Protein AF-A0A8C0FBM0-F1 (afdb_monomer_lite)

Radius of gyration: 15.74 Å; chains: 1; bounding box: 38×33×46 Å

Organism: Bubo bubo (NCBI:txid30461)

Foldseek 3Di:
DPDDDDDQFDDQDLDPPGDDRPVSLVVSLVVVLVVLVVVVVVPQDLLNDAQEDADRSLVSSVVSCLPRSQVVVCVVVVHRQLQAAEEEEEECAEPRHHVVVSVVVQVVSVVRGVNVRGHYYYDYPDYSDDDVVLVVVQVDDDDRGYYYYYYD

pLDDT: mean 78.91, std 16.08, range [35.91, 95.25]

InterPro domains:
  IPR0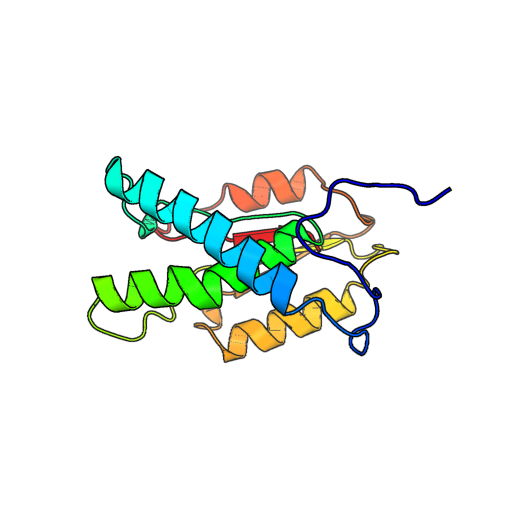03140 Phospholipase/carboxylesterase/thioesterase [PF02230] (1-68)
  IPR003140 Phospholipase/carboxylesterase/thioesterase [PF02230] (74-133)
  IPR029058 Alpha/Beta hydrolase fold [G3DSA:3.40.50.1820] (1-138)
  IPR029058 Alpha/Beta hydrolase fold [SSF53474] (3-133)
  IPR050565 Acyl-protein thioesterase 1-2/Carboxylesterase-like [PTHR10655] (1-133)

Secondary structure (DSSP, 8-state):
-------SS-B--SSTTS-B-HHHHHHHHHHHHHHHHHHHHTT--GGG----EETHHHHHHHHHIIIIIHHHHHHHHTS------EEEEEETT-SSS-HHHHHHHHHHHHHHS-GGGEEEEEETT--SS--HHHHHHTT-----S--EEEE-

Structure (mmCIF, N/CA/C/O backbone):
data_AF-A0A8C0FBM0-F1
#
_entry.id   AF-A0A8C0FBM0-F1
#
loop_
_atom_site.group_PDB
_atom_site.id
_atom_site.type_symbol
_atom_site.label_atom_id
_atom_site.label_alt_id
_atom_site.label_comp_id
_atom_site.label_asym_id
_atom_site.label_entity_id
_atom_site.label_seq_id
_atom_site.pdbx_PDB_ins_code
_atom_site.Cartn_x
_atom_site.Cartn_y
_atom_site.Cartn_z
_atom_site.occupancy
_atom_site.B_iso_or_equiv
_atom_site.auth_seq_id
_atom_site.auth_comp_id
_atom_site.auth_asym_id
_atom_site.auth_atom_id
_atom_site.pdbx_PDB_model_num
ATOM 1 N N . MET A 1 1 ? -2.348 -17.814 -26.734 1.00 42.00 1 MET A N 1
ATOM 2 C CA . MET A 1 1 ? -3.018 -18.247 -25.488 1.00 42.00 1 MET A CA 1
ATOM 3 C C . MET A 1 1 ? -3.024 -17.065 -24.529 1.00 42.00 1 MET A C 1
ATOM 5 O O . MET A 1 1 ? -1.954 -16.523 -24.294 1.00 42.00 1 MET A O 1
ATOM 9 N N . LYS A 1 2 ? -4.189 -16.616 -24.036 1.00 46.81 2 LYS A N 1
ATOM 10 C CA . LYS A 1 2 ? -4.245 -15.643 -22.929 1.00 46.81 2 LYS A CA 1
ATOM 11 C C . LYS A 1 2 ? -3.796 -16.378 -21.667 1.00 46.81 2 LYS A C 1
ATOM 13 O O . LYS A 1 2 ? -4.468 -17.322 -21.261 1.00 46.81 2 LYS A O 1
ATOM 18 N N . MET A 1 3 ? -2.655 -16.002 -21.098 1.00 51.75 3 MET A N 1
ATOM 19 C CA . MET A 1 3 ? -2.273 -16.492 -19.775 1.00 51.75 3 MET A CA 1
ATOM 20 C C . MET A 1 3 ? -3.213 -15.846 -18.758 1.00 51.75 3 MET A C 1
ATOM 22 O O . MET A 1 3 ? -3.211 -14.630 -18.601 1.00 51.75 3 MET A O 1
ATOM 26 N N . VAL A 1 4 ? -4.067 -16.655 -18.130 1.00 67.06 4 VAL A N 1
ATOM 27 C CA . VAL A 1 4 ? -4.895 -16.226 -17.000 1.00 67.06 4 VAL A CA 1
ATOM 28 C C . VAL A 1 4 ? -4.027 -16.366 -15.758 1.00 67.06 4 VAL A C 1
ATOM 30 O O . VAL A 1 4 ? -3.674 -17.482 -15.382 1.00 67.06 4 VAL A O 1
ATOM 33 N N . MET A 1 5 ? -3.651 -15.242 -15.157 1.00 75.44 5 MET A N 1
ATOM 34 C CA . MET A 1 5 ? -2.929 -15.213 -13.887 1.00 75.44 5 MET A CA 1
ATOM 35 C C . MET A 1 5 ? -3.851 -14.662 -12.794 1.00 75.44 5 MET A C 1
ATOM 37 O O . MET A 1 5 ? -4.689 -13.809 -13.096 1.00 75.44 5 MET A O 1
ATOM 41 N N . PRO A 1 6 ? -3.735 -15.132 -11.539 1.00 85.38 6 PRO A N 1
ATOM 42 C CA . PRO A 1 6 ? -4.432 -14.515 -10.418 1.00 85.38 6 PRO A CA 1
ATOM 43 C C . PRO A 1 6 ? -4.053 -13.036 -10.316 1.00 85.38 6 PRO A C 1
ATOM 45 O O . PRO A 1 6 ? -2.872 -12.702 -10.271 1.00 85.38 6 PRO A O 1
ATOM 48 N N . SER A 1 7 ? -5.056 -12.165 -10.295 1.00 88.69 7 SER A N 1
ATOM 49 C CA . SER A 1 7 ? -4.887 -10.716 -10.217 1.00 88.69 7 SER A CA 1
ATOM 50 C C . SER A 1 7 ? -6.021 -10.122 -9.390 1.00 88.69 7 SER A C 1
ATOM 52 O O . SER A 1 7 ? -7.148 -10.621 -9.438 1.00 88.69 7 SER A O 1
ATOM 54 N N . TRP A 1 8 ? -5.734 -9.064 -8.635 1.00 87.88 8 TRP A N 1
ATOM 55 C CA . TRP A 1 8 ? -6.739 -8.343 -7.854 1.00 87.88 8 TRP A CA 1
ATOM 56 C C . TRP A 1 8 ? -7.634 -7.456 -8.728 1.00 87.88 8 TRP A C 1
ATOM 58 O O . TRP A 1 8 ? -8.827 -7.332 -8.460 1.00 87.88 8 TRP A O 1
ATOM 68 N N . PHE A 1 9 ? -7.054 -6.860 -9.768 1.00 88.44 9 PHE A N 1
ATOM 69 C CA . PHE A 1 9 ? -7.701 -6.012 -10.776 1.00 88.44 9 PHE A CA 1
ATOM 70 C C . PHE A 1 9 ? -6.910 -6.093 -12.092 1.00 88.44 9 PHE A C 1
ATOM 72 O O . PHE A 1 9 ? -5.820 -6.670 -12.110 1.00 88.44 9 PHE A O 1
ATOM 79 N N . ASP A 1 10 ? -7.439 -5.595 -13.208 1.00 86.25 10 ASP A N 1
ATOM 80 C CA . ASP A 1 10 ? -6.733 -5.709 -14.489 1.00 86.25 10 ASP A CA 1
ATOM 81 C C . ASP A 1 10 ? -5.516 -4.764 -14.559 1.00 86.25 10 ASP A C 1
ATOM 83 O O . ASP A 1 10 ? -5.586 -3.601 -14.155 1.00 86.25 10 ASP A O 1
ATOM 87 N N . LEU A 1 11 ? -4.382 -5.263 -15.062 1.00 80.25 11 LEU A N 1
ATOM 88 C CA . LEU A 1 11 ? -3.164 -4.467 -15.258 1.00 80.25 11 LEU A CA 1
ATOM 89 C C . LEU A 1 11 ? -3.070 -4.054 -16.722 1.00 80.25 11 LEU A C 1
ATOM 91 O O . LEU A 1 11 ? -2.765 -4.878 -17.583 1.00 80.25 11 LEU A O 1
ATOM 95 N N . MET A 1 12 ? -3.281 -2.768 -17.001 1.00 81.62 12 MET A N 1
ATOM 96 C CA . MET A 1 12 ? -3.209 -2.244 -18.372 1.00 81.62 12 MET A CA 1
ATOM 97 C C . MET A 1 12 ? -1.820 -1.681 -18.727 1.00 81.62 12 MET A C 1
ATOM 99 O O . MET A 1 12 ? -1.542 -1.420 -19.897 1.00 81.62 12 MET A O 1
ATOM 103 N N . GLY A 1 13 ? -0.923 -1.537 -17.745 1.00 79.44 13 GLY A N 1
ATOM 104 C CA . GLY A 1 13 ? 0.476 -1.147 -17.930 1.00 79.44 13 GLY A CA 1
ATOM 105 C C . GLY A 1 13 ? 1.229 -1.007 -16.602 1.00 79.44 13 GLY A C 1
ATOM 106 O O . GLY A 1 13 ? 0.636 -1.124 -15.535 1.00 79.44 13 GLY A O 1
ATOM 107 N N . LEU A 1 14 ? 2.545 -0.774 -16.677 1.00 74.69 14 LEU A N 1
ATOM 108 C CA . LEU A 1 14 ? 3.438 -0.574 -15.516 1.00 74.69 14 LEU A CA 1
ATOM 109 C C . LEU A 1 14 ? 4.062 0.834 -15.482 1.00 74.69 14 LEU A C 1
ATOM 111 O O . LEU A 1 14 ? 5.005 1.096 -14.738 1.00 74.69 14 LEU A O 1
ATOM 115 N N . THR A 1 15 ? 3.573 1.741 -16.327 1.00 76.25 15 THR A N 1
ATOM 116 C CA . THR 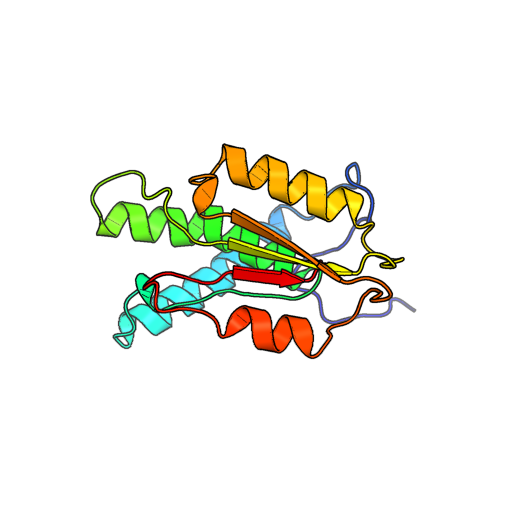A 1 15 ? 4.009 3.140 -16.359 1.00 76.25 15 THR A CA 1
ATOM 117 C C . THR A 1 15 ? 3.034 4.019 -15.577 1.00 76.25 15 THR A C 1
ATOM 119 O O . THR A 1 15 ? 1.848 3.708 -15.575 1.00 76.25 15 THR A O 1
ATOM 122 N N . PRO A 1 16 ? 3.470 5.152 -14.997 1.00 72.31 16 PRO A N 1
ATOM 123 C CA . PRO A 1 16 ? 2.588 6.052 -14.245 1.00 72.31 16 PRO A CA 1
ATOM 124 C C . PRO A 1 16 ? 1.421 6.614 -15.066 1.00 72.31 16 PRO A C 1
ATOM 126 O O . PRO A 1 16 ? 0.377 6.926 -14.511 1.00 72.31 16 PRO A O 1
ATOM 129 N N . ASP A 1 17 ? 1.602 6.727 -16.384 1.00 79.56 17 ASP A N 1
ATOM 130 C CA . ASP A 1 17 ? 0.584 7.222 -17.317 1.00 79.56 17 ASP A CA 1
ATOM 131 C C . ASP A 1 17 ? -0.259 6.092 -17.936 1.00 79.56 17 ASP A C 1
ATOM 133 O O . ASP A 1 17 ? -1.065 6.333 -18.838 1.00 79.56 17 ASP A O 1
ATOM 137 N N . ALA A 1 18 ? -0.044 4.839 -17.514 1.00 83.88 18 ALA A N 1
ATOM 138 C CA . ALA A 1 18 ? -0.862 3.733 -17.988 1.00 83.88 18 ALA A CA 1
ATOM 139 C C . ALA A 1 18 ? -2.298 3.890 -17.463 1.00 83.88 18 ALA A C 1
ATOM 141 O O . ALA A 1 18 ? -2.488 4.275 -16.309 1.00 83.88 18 ALA A O 1
ATOM 142 N N . PRO A 1 19 ? -3.319 3.560 -18.272 1.00 83.94 19 PRO A N 1
ATOM 143 C CA . PRO A 1 19 ? -4.678 3.450 -17.768 1.00 83.94 19 PRO A CA 1
ATOM 144 C C . PRO A 1 19 ? -4.751 2.462 -16.597 1.00 83.94 19 PRO A C 1
ATOM 146 O O . PRO A 1 19 ? -4.086 1.426 -16.606 1.00 83.94 19 PRO A O 1
ATOM 149 N N . GLU A 1 20 ? -5.583 2.762 -15.608 1.00 85.69 20 GLU A N 1
ATOM 150 C CA . GLU A 1 20 ? -5.850 1.863 -14.487 1.00 85.69 20 GLU A CA 1
ATOM 151 C C . GLU A 1 20 ? -7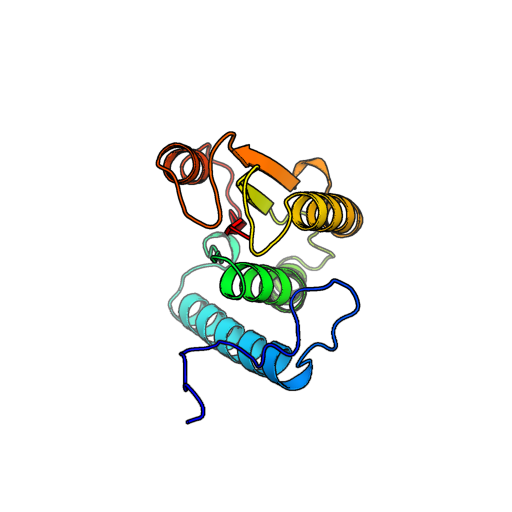.258 1.266 -14.603 1.00 85.69 20 GLU A C 1
ATOM 153 O O . GLU A 1 20 ? -8.198 1.927 -15.055 1.00 85.69 20 GLU A O 1
ATOM 158 N N . ASP A 1 21 ? -7.426 0.020 -14.152 1.00 89.81 21 ASP A N 1
ATOM 159 C CA . ASP A 1 21 ? -8.740 -0.610 -13.994 1.00 89.81 21 ASP A CA 1
ATOM 160 C C . ASP A 1 21 ? -9.466 -0.043 -12.766 1.00 89.81 21 ASP A C 1
ATOM 162 O O . ASP A 1 21 ? -9.586 -0.695 -11.729 1.00 89.81 21 ASP A O 1
ATOM 166 N N . GLU A 1 22 ? -9.944 1.198 -12.859 1.00 88.56 22 GLU A N 1
ATOM 167 C CA . GLU A 1 22 ? -10.597 1.886 -11.739 1.00 88.56 22 GLU A CA 1
ATOM 168 C C . GLU A 1 22 ? -11.778 1.075 -11.172 1.00 88.56 22 GLU A C 1
ATOM 170 O O . GLU A 1 22 ? -11.977 1.004 -9.954 1.00 88.56 22 GLU A O 1
ATOM 175 N N . ALA A 1 23 ? -12.559 0.432 -12.047 1.00 90.94 23 ALA A N 1
ATOM 176 C CA . ALA A 1 23 ? -13.692 -0.393 -11.645 1.00 90.94 23 ALA A CA 1
ATOM 177 C C . ALA A 1 23 ? -13.237 -1.652 -10.890 1.00 90.94 23 ALA A C 1
ATOM 179 O O . ALA A 1 23 ? -13.811 -1.982 -9.846 1.00 90.94 23 ALA A O 1
ATOM 180 N N . GLY A 1 24 ? -12.199 -2.334 -11.380 1.00 91.25 24 GLY A N 1
ATOM 181 C CA . GLY A 1 24 ? -11.597 -3.482 -10.709 1.00 91.25 24 GLY A CA 1
ATOM 182 C C . GLY A 1 24 ? -10.956 -3.119 -9.375 1.00 91.25 24 GLY A C 1
ATOM 183 O O . GLY A 1 24 ? -11.211 -3.806 -8.387 1.00 91.25 24 GLY A O 1
ATOM 184 N N . ILE A 1 25 ? -10.212 -2.010 -9.305 1.00 89.56 25 ILE A N 1
ATOM 185 C CA . ILE A 1 25 ? -9.587 -1.511 -8.071 1.00 89.56 25 ILE A CA 1
ATOM 186 C C . ILE A 1 25 ? -10.656 -1.234 -7.011 1.00 89.56 25 ILE A C 1
ATOM 188 O O . ILE A 1 25 ? -10.556 -1.741 -5.893 1.00 89.56 25 ILE A O 1
ATOM 192 N N . LYS A 1 26 ? -11.723 -0.499 -7.359 1.00 90.75 26 LYS A N 1
ATOM 193 C CA . LYS A 1 26 ? -12.836 -0.221 -6.433 1.00 90.75 26 LYS A CA 1
ATOM 194 C C . LYS A 1 26 ? -13.517 -1.499 -5.959 1.00 90.75 26 LYS A C 1
ATOM 196 O O . LYS A 1 26 ? -13.770 -1.658 -4.768 1.00 90.75 26 LYS A O 1
ATOM 201 N N . LYS A 1 27 ? -13.792 -2.430 -6.876 1.00 93.50 27 LYS A N 1
ATOM 202 C CA . LYS A 1 27 ? -14.412 -3.716 -6.537 1.00 93.50 27 LYS A CA 1
ATOM 203 C C . LYS A 1 27 ? -13.528 -4.534 -5.594 1.00 93.50 27 LYS A C 1
ATOM 205 O O . LYS A 1 27 ? -14.028 -5.096 -4.623 1.00 93.50 27 LYS A O 1
ATOM 210 N N . ALA A 1 28 ? -12.227 -4.596 -5.864 1.00 93.38 28 ALA A N 1
ATOM 211 C CA . ALA A 1 28 ? -11.271 -5.286 -5.011 1.00 93.38 28 ALA A CA 1
ATOM 212 C C . ALA A 1 28 ? -11.183 -4.625 -3.626 1.00 93.38 28 ALA A C 1
ATOM 214 O O . ALA A 1 28 ? -11.198 -5.328 -2.619 1.00 93.38 28 ALA A O 1
ATOM 215 N N . ALA A 1 29 ? -11.185 -3.293 -3.561 1.00 90.69 29 ALA A N 1
ATOM 216 C CA . ALA A 1 29 ? -11.155 -2.550 -2.306 1.00 90.69 29 ALA A CA 1
ATOM 217 C C . ALA A 1 29 ? -12.405 -2.796 -1.448 1.00 90.69 29 ALA A C 1
ATOM 219 O O . ALA A 1 29 ? -12.278 -3.045 -0.251 1.00 90.69 29 ALA A O 1
ATOM 220 N N . GLU A 1 30 ? -13.602 -2.815 -2.046 1.00 91.88 30 GLU A N 1
ATOM 221 C CA . GLU A 1 30 ? -14.838 -3.159 -1.324 1.00 91.88 30 GLU A CA 1
ATOM 222 C C . GLU A 1 30 ? -14.823 -4.609 -0.814 1.00 91.88 30 GLU A C 1
ATOM 224 O O . GLU A 1 30 ? -15.284 -4.873 0.296 1.00 91.88 30 GLU A O 1
ATOM 229 N N . ASN A 1 31 ? -14.225 -5.548 -1.559 1.00 93.56 31 ASN A N 1
ATOM 230 C CA . ASN A 1 31 ? -14.045 -6.917 -1.065 1.00 93.56 31 ASN A CA 1
ATOM 231 C C . ASN A 1 31 ? -13.136 -6.953 0.173 1.00 93.56 31 ASN A C 1
ATOM 233 O O . ASN A 1 31 ? -13.474 -7.606 1.158 1.00 93.56 31 ASN A O 1
ATOM 237 N N . ILE A 1 32 ? -12.003 -6.239 0.157 1.00 91.81 32 ILE A N 1
ATOM 238 C CA . ILE A 1 32 ? -11.105 -6.160 1.321 1.00 91.81 32 ILE A CA 1
ATOM 239 C C . ILE A 1 32 ? -11.799 -5.459 2.494 1.00 91.81 32 ILE A C 1
ATOM 241 O O . ILE A 1 32 ? -11.708 -5.923 3.629 1.00 91.81 32 ILE A O 1
ATOM 245 N N . LYS A 1 33 ? -12.557 -4.390 2.242 1.00 90.19 33 LYS A N 1
ATOM 246 C CA . LYS A 1 33 ? -13.358 -3.707 3.263 1.00 90.19 33 LYS A CA 1
ATOM 247 C C . LYS A 1 33 ? -14.380 -4.637 3.917 1.00 90.19 33 LYS A C 1
ATOM 249 O O . LYS A 1 33 ? -14.490 -4.628 5.139 1.00 90.19 33 LYS A O 1
ATOM 254 N N . ALA A 1 34 ? -15.068 -5.480 3.148 1.00 92.69 34 ALA A N 1
ATOM 255 C CA . ALA A 1 34 ? -15.993 -6.465 3.705 1.00 92.69 34 ALA A CA 1
ATOM 256 C C . ALA A 1 34 ? -15.286 -7.452 4.656 1.00 92.69 34 ALA A C 1
ATOM 258 O O . ALA A 1 34 ? -15.849 -7.818 5.689 1.00 92.69 34 ALA A O 1
ATOM 259 N N . ILE A 1 35 ? -14.039 -7.836 4.353 1.00 93.94 35 ILE A N 1
ATOM 260 C CA . ILE A 1 35 ? -13.208 -8.663 5.243 1.00 93.94 35 ILE A CA 1
ATOM 261 C C . ILE A 1 35 ? -12.866 -7.893 6.526 1.00 93.94 35 ILE A C 1
ATOM 263 O O . ILE A 1 35 ? -13.023 -8.428 7.618 1.00 93.94 35 ILE A O 1
ATOM 267 N N . ILE A 1 36 ? -12.464 -6.623 6.421 1.00 88.38 36 ILE A N 1
ATOM 268 C CA . ILE A 1 36 ? -12.182 -5.772 7.592 1.00 88.38 36 ILE A CA 1
ATOM 269 C C . ILE A 1 36 ? -13.418 -5.668 8.493 1.00 88.38 36 ILE A C 1
ATOM 271 O O . ILE A 1 36 ? -13.326 -5.872 9.701 1.00 88.38 36 ILE A O 1
ATOM 275 N N . GLU A 1 37 ? -14.587 -5.390 7.915 1.00 89.56 37 GLU A N 1
ATOM 276 C CA . GLU A 1 37 ? -15.847 -5.294 8.656 1.00 89.56 37 GLU A CA 1
ATOM 277 C C . GLU A 1 37 ? -16.243 -6.623 9.310 1.00 89.56 37 GLU A C 1
ATOM 279 O O . GLU A 1 37 ? -16.810 -6.626 10.404 1.00 89.56 37 GLU A O 1
ATOM 284 N N . HIS A 1 38 ? -15.951 -7.753 8.663 1.00 94.06 38 HIS A N 1
ATOM 285 C CA . HIS A 1 38 ? -16.147 -9.077 9.245 1.00 94.06 38 HIS A CA 1
ATOM 286 C C . HIS A 1 38 ? -15.269 -9.281 10.489 1.00 94.06 38 HIS A C 1
ATOM 288 O O . HIS A 1 38 ? -15.787 -9.646 11.544 1.00 94.06 38 HIS A O 1
ATOM 294 N N . GLU A 1 39 ? -13.974 -8.966 10.412 1.00 92.62 39 GLU A N 1
ATOM 295 C CA . GLU A 1 39 ? -13.066 -9.050 11.565 1.00 92.62 39 GLU A CA 1
ATOM 296 C C . GLU A 1 39 ? -13.493 -8.109 12.702 1.00 92.62 39 GLU A C 1
ATOM 298 O O . GLU A 1 39 ? -13.463 -8.484 13.878 1.00 92.62 39 GLU A O 1
ATOM 303 N N . MET A 1 40 ? -13.990 -6.916 12.360 1.00 89.50 40 MET A N 1
ATOM 304 C CA . MET A 1 40 ? -14.556 -5.976 13.332 1.00 89.50 40 MET A CA 1
ATOM 305 C C . MET A 1 40 ? -15.796 -6.529 14.034 1.00 89.50 40 MET A C 1
ATOM 307 O O . MET A 1 40 ? -15.910 -6.417 15.255 1.00 89.50 40 MET A O 1
ATOM 311 N N . LYS A 1 41 ? -16.711 -7.163 13.292 1.00 93.25 41 LYS A N 1
ATOM 312 C CA . LYS A 1 41 ? -17.895 -7.829 13.866 1.00 93.25 41 LYS A CA 1
ATOM 313 C C . LYS A 1 41 ? -17.514 -8.982 14.793 1.00 93.25 41 LYS A C 1
ATOM 315 O O . LYS A 1 41 ? -18.216 -9.220 15.771 1.00 93.25 41 LYS A O 1
ATOM 320 N N . ASN A 1 42 ? -16.382 -9.632 14.536 1.00 95.25 42 ASN A N 1
ATOM 321 C CA . ASN A 1 42 ? -15.820 -10.674 15.395 1.00 95.25 42 ASN A CA 1
ATOM 322 C C . ASN A 1 42 ? -15.008 -10.124 16.583 1.00 95.25 42 ASN A C 1
ATOM 324 O O . ASN A 1 42 ? -14.363 -10.887 17.300 1.00 95.25 42 ASN A O 1
ATOM 328 N N . GLY A 1 43 ? -15.059 -8.811 16.829 1.00 91.81 43 GLY A N 1
ATOM 329 C CA . GLY A 1 43 ? -14.492 -8.180 18.018 1.00 91.81 43 GLY A CA 1
ATOM 330 C C . GLY A 1 43 ? -13.048 -7.704 17.869 1.00 91.81 43 GLY A C 1
ATOM 331 O O . GLY A 1 43 ? -12.455 -7.284 18.864 1.00 91.81 43 GLY A O 1
ATOM 332 N N . ILE A 1 44 ? -12.469 -7.730 16.662 1.00 88.06 44 ILE A N 1
ATOM 333 C CA . ILE A 1 44 ? -11.146 -7.146 16.413 1.00 88.06 44 ILE A CA 1
ATOM 334 C C . ILE A 1 44 ? -11.318 -5.649 16.127 1.00 88.06 44 ILE A C 1
ATOM 336 O O . ILE A 1 44 ? -11.826 -5.278 15.071 1.00 88.06 44 ILE A O 1
ATOM 340 N N . PRO A 1 45 ? -10.897 -4.748 17.029 1.00 82.69 45 PRO A N 1
ATOM 341 C CA . PRO A 1 45 ? -11.060 -3.323 16.788 1.00 82.69 45 PRO A CA 1
ATOM 342 C C . PRO A 1 45 ? -10.206 -2.876 15.587 1.00 82.69 45 PRO A C 1
ATOM 344 O O . PRO A 1 45 ? -9.105 -3.398 15.383 1.00 82.69 45 PRO A O 1
ATOM 347 N N . PRO A 1 46 ? -10.656 -1.874 14.809 1.00 78.88 46 PRO A N 1
ATOM 348 C CA . PRO A 1 46 ? -10.002 -1.473 13.560 1.00 78.88 46 PRO A CA 1
ATOM 349 C C . PRO A 1 46 ? -8.554 -0.999 13.754 1.00 78.88 46 PRO A C 1
ATOM 351 O O . PRO A 1 46 ? -7.723 -1.177 12.873 1.00 78.88 46 PRO A O 1
ATOM 354 N N . ASN A 1 47 ? -8.208 -0.463 14.930 1.00 80.62 47 ASN A N 1
ATOM 355 C CA . ASN A 1 47 ? -6.837 -0.062 15.273 1.00 80.62 47 ASN A CA 1
ATOM 356 C C . ASN A 1 47 ? -5.862 -1.241 15.485 1.00 80.62 47 ASN A C 1
ATOM 358 O O . ASN A 1 47 ? -4.657 -1.018 15.609 1.00 80.62 47 ASN A O 1
ATOM 362 N N . ARG A 1 48 ? -6.364 -2.482 15.530 1.00 83.56 48 ARG A N 1
ATOM 363 C CA . ARG A 1 48 ? -5.571 -3.720 15.585 1.00 83.56 48 ARG A CA 1
ATOM 364 C C . ARG A 1 48 ? -5.532 -4.470 14.257 1.00 83.56 48 ARG A C 1
ATOM 366 O O . ARG A 1 48 ? -4.871 -5.503 14.180 1.00 83.56 48 ARG A O 1
ATOM 373 N N . ILE A 1 49 ? -6.211 -3.963 13.232 1.00 84.31 49 ILE A N 1
ATOM 374 C CA . ILE A 1 49 ? -6.185 -4.535 11.890 1.00 84.31 49 ILE A CA 1
ATOM 375 C C . ILE A 1 49 ? -5.056 -3.869 11.112 1.00 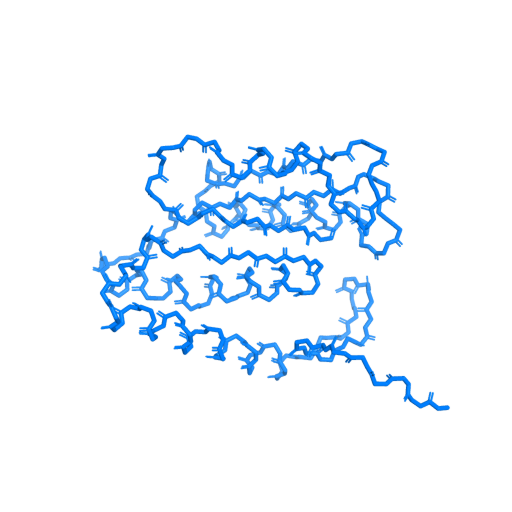84.31 49 ILE A C 1
ATOM 377 O O . ILE A 1 49 ? -4.921 -2.646 11.081 1.00 84.31 49 ILE A O 1
ATOM 381 N N . ILE A 1 50 ? -4.232 -4.702 10.491 1.00 84.38 50 ILE A N 1
ATOM 382 C CA . ILE A 1 50 ? -3.161 -4.282 9.601 1.00 84.38 50 ILE A CA 1
ATOM 383 C C . ILE A 1 50 ? -3.502 -4.807 8.211 1.00 84.38 50 ILE A C 1
ATOM 385 O O . ILE A 1 50 ? -3.769 -5.996 8.051 1.00 84.38 50 ILE A O 1
ATOM 389 N N . LEU A 1 51 ? -3.468 -3.930 7.213 1.00 85.31 51 LEU A N 1
ATOM 390 C CA . LEU A 1 51 ? -3.471 -4.326 5.810 1.00 85.31 51 LEU A CA 1
ATOM 391 C C . LEU A 1 51 ? -2.053 -4.171 5.263 1.00 85.31 51 LEU A C 1
ATOM 393 O O . LEU A 1 51 ? -1.344 -3.226 5.599 1.00 85.31 51 LEU A O 1
ATOM 397 N N . GLY A 1 52 ? -1.644 -5.084 4.398 1.00 87.62 52 GLY A N 1
ATOM 398 C CA . GLY A 1 52 ? -0.345 -5.041 3.745 1.00 87.62 52 GLY A CA 1
ATOM 399 C C . GLY A 1 52 ? -0.360 -5.914 2.505 1.00 87.62 52 GLY A C 1
ATOM 400 O O . GLY A 1 52 ? -1.209 -6.798 2.367 1.00 87.62 52 GLY A O 1
ATOM 401 N N . GLY A 1 53 ? 0.585 -5.673 1.605 1.00 85.94 53 GLY A N 1
ATOM 402 C CA . GLY A 1 53 ? 0.634 -6.395 0.346 1.00 85.94 53 GLY A CA 1
ATOM 403 C C . GLY A 1 53 ? 1.932 -6.190 -0.418 1.00 85.94 53 GLY A C 1
ATOM 404 O O . GLY A 1 53 ? 2.756 -5.344 -0.076 1.00 85.94 53 GLY A O 1
ATOM 405 N N . PHE A 1 54 ? 2.092 -7.007 -1.455 1.00 86.38 54 PHE A N 1
ATOM 406 C CA . PHE A 1 54 ? 3.238 -7.003 -2.355 1.00 86.38 54 PHE A CA 1
ATOM 407 C C . PHE A 1 54 ? 2.790 -6.661 -3.779 1.00 86.38 54 PHE A C 1
ATOM 409 O O . PHE A 1 54 ? 1.761 -7.172 -4.234 1.00 86.38 54 PHE A O 1
ATOM 416 N N . SER A 1 55 ? 3.565 -5.827 -4.469 1.00 86.19 55 SER A N 1
ATOM 417 C CA . SER A 1 55 ? 3.310 -5.278 -5.795 1.00 86.19 55 SER A CA 1
ATOM 418 C C . SER A 1 55 ? 1.866 -4.766 -5.904 1.00 86.19 55 SER A C 1
ATOM 420 O O . SER A 1 55 ? 1.407 -3.972 -5.083 1.00 86.19 55 SER A O 1
ATOM 422 N N . GLN A 1 56 ? 1.079 -5.307 -6.833 1.00 86.69 56 GLN A N 1
ATOM 423 C CA . GLN A 1 56 ? -0.340 -4.988 -6.995 1.00 86.69 56 GLN A CA 1
ATOM 424 C C . GLN A 1 56 ? -1.163 -5.105 -5.694 1.00 86.69 56 GLN A C 1
ATOM 426 O O . GLN A 1 56 ? -2.059 -4.297 -5.443 1.00 86.69 56 GLN A O 1
ATOM 431 N N . GLY A 1 57 ? -0.871 -6.093 -4.842 1.00 87.31 57 GLY A N 1
ATOM 432 C CA . GLY A 1 57 ? -1.541 -6.238 -3.548 1.00 87.31 57 GLY A CA 1
ATOM 433 C C . GLY A 1 57 ? -1.172 -5.124 -2.564 1.00 87.31 57 GLY A C 1
ATOM 434 O O . GLY A 1 57 ? -1.985 -4.758 -1.714 1.00 87.31 57 GLY A O 1
ATOM 435 N N . GLY A 1 58 ? 0.037 -4.572 -2.683 1.00 88.19 58 GLY A N 1
ATOM 436 C CA . GLY A 1 58 ? 0.495 -3.398 -1.943 1.00 88.19 58 GLY A CA 1
ATOM 437 C C . GLY A 1 58 ? -0.278 -2.150 -2.359 1.00 88.19 58 GLY A C 1
ATOM 438 O O . GLY A 1 58 ? -0.893 -1.502 -1.510 1.00 88.19 58 GLY A O 1
ATOM 439 N N . ALA A 1 59 ? -0.361 -1.893 -3.667 1.00 87.06 59 ALA A N 1
ATOM 440 C CA . ALA A 1 59 ? -1.182 -0.819 -4.226 1.00 87.06 59 ALA A CA 1
ATOM 441 C C . ALA A 1 59 ? -2.657 -0.921 -3.786 1.00 87.06 59 ALA A C 1
ATOM 443 O O . ALA A 1 59 ? -3.230 0.056 -3.296 1.00 87.06 59 ALA A O 1
ATOM 444 N N . LEU A 1 60 ? -3.260 -2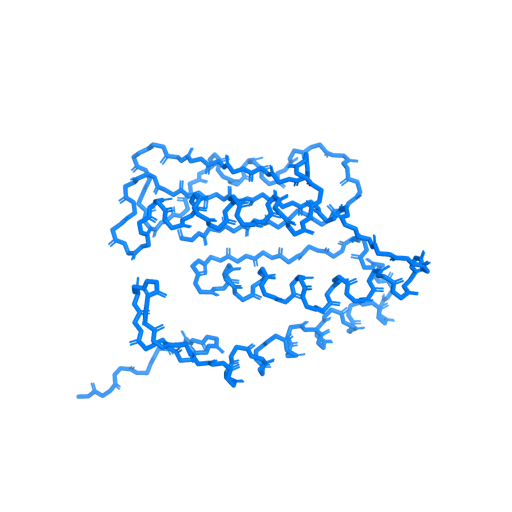.117 -3.860 1.00 89.81 60 LEU A N 1
ATOM 445 C CA . LEU A 1 60 ? -4.631 -2.342 -3.389 1.00 89.81 60 LEU A CA 1
ATOM 446 C C . LEU A 1 60 ? -4.783 -2.087 -1.886 1.00 89.81 60 LEU A C 1
ATOM 448 O O . LEU A 1 60 ? -5.771 -1.488 -1.452 1.00 89.81 60 LEU A O 1
ATOM 452 N N . SER A 1 61 ? -3.818 -2.545 -1.085 1.00 89.56 61 SER A N 1
ATOM 453 C CA . SER A 1 61 ? -3.825 -2.342 0.365 1.00 89.56 61 SER A CA 1
ATOM 454 C C . SER A 1 61 ? -3.797 -0.856 0.697 1.00 89.56 61 SER A C 1
ATOM 456 O O . SER A 1 61 ? -4.611 -0.404 1.499 1.00 89.56 61 SER A O 1
ATOM 458 N N . LEU A 1 62 ? -2.931 -0.086 0.031 1.00 87.19 62 LEU A N 1
ATOM 459 C CA . LEU A 1 62 ? -2.837 1.362 0.202 1.00 87.19 62 LEU A CA 1
ATOM 460 C C . LEU A 1 62 ? -4.134 2.070 -0.193 1.00 87.19 62 LEU A C 1
ATOM 462 O O . LEU A 1 62 ? -4.659 2.881 0.570 1.00 87.19 62 LEU A O 1
ATOM 466 N N . TYR A 1 63 ? -4.681 1.728 -1.361 1.00 88.31 63 TYR A N 1
ATOM 467 C CA . TYR A 1 63 ? -5.942 2.286 -1.838 1.00 88.31 63 TYR A CA 1
ATOM 468 C C . TYR A 1 63 ? -7.075 2.020 -0.841 1.00 88.31 63 TYR A C 1
ATOM 470 O O . TYR A 1 63 ? -7.798 2.938 -0.445 1.00 88.31 63 TYR A O 1
ATOM 478 N N . THR A 1 64 ? -7.194 0.778 -0.368 1.00 88.69 64 THR A N 1
ATOM 479 C CA . THR A 1 64 ? -8.218 0.378 0.606 1.00 88.69 64 THR A CA 1
ATOM 480 C C . THR A 1 64 ? -8.021 1.090 1.946 1.00 88.69 64 THR A C 1
ATOM 482 O O . THR A 1 64 ? -8.992 1.527 2.566 1.00 88.69 64 THR A O 1
ATOM 485 N N . ALA A 1 65 ? -6.774 1.274 2.386 1.00 85.06 65 ALA A N 1
ATOM 486 C CA . ALA A 1 65 ? -6.444 2.006 3.606 1.00 85.06 65 ALA A CA 1
ATOM 487 C C . ALA A 1 65 ? -7.000 3.428 3.598 1.00 85.06 65 ALA A C 1
ATOM 489 O O . ALA A 1 65 ? -7.680 3.857 4.529 1.00 85.06 65 ALA A O 1
ATOM 490 N N . LEU A 1 66 ? -6.690 4.150 2.522 1.00 82.69 66 LEU A N 1
ATOM 491 C CA . LEU A 1 66 ? -6.937 5.580 2.403 1.00 82.69 66 LEU A CA 1
ATOM 492 C C . LEU A 1 66 ? -8.401 5.889 2.090 1.00 82.69 66 LEU A C 1
ATOM 494 O O . LEU A 1 66 ? -8.881 6.967 2.429 1.00 82.69 66 LEU A O 1
ATOM 498 N N . THR A 1 67 ? -9.120 4.951 1.472 1.00 82.12 67 THR A N 1
ATOM 499 C CA . THR A 1 67 ? -10.536 5.125 1.112 1.00 82.12 67 THR A CA 1
ATOM 500 C C . THR A 1 67 ? -11.489 4.533 2.147 1.00 82.12 67 THR A C 1
ATOM 502 O O . THR A 1 67 ? -12.489 5.161 2.488 1.00 82.12 67 THR A O 1
ATOM 505 N N . SER A 1 68 ? -11.179 3.349 2.683 1.00 73.62 68 SER A N 1
ATOM 506 C CA . SER A 1 68 ? -12.091 2.576 3.534 1.00 73.62 68 SER A CA 1
ATOM 507 C C . SER A 1 68 ? -11.725 2.668 5.011 1.00 73.62 68 SER A C 1
ATOM 509 O O . SER A 1 68 ? -12.525 3.150 5.809 1.00 73.62 68 SER A O 1
ATOM 511 N N . LEU A 1 69 ? -10.504 2.275 5.395 1.00 67.31 69 LEU A N 1
ATOM 512 C CA . LEU A 1 69 ? -10.064 2.333 6.801 1.00 67.31 69 LEU A CA 1
ATOM 513 C C . LEU A 1 69 ? -10.032 3.763 7.328 1.00 67.31 69 LEU A C 1
ATOM 515 O O . LEU A 1 69 ? -10.457 4.007 8.453 1.00 67.31 69 LEU A O 1
ATOM 519 N N . PHE A 1 70 ? -9.589 4.710 6.504 1.00 68.88 70 PHE A N 1
ATOM 520 C CA . PHE A 1 70 ? -9.632 6.127 6.829 1.00 68.88 70 PHE A CA 1
ATOM 521 C C . PHE A 1 70 ? -11.062 6.579 7.144 1.00 68.88 70 PHE A C 1
ATOM 523 O O . PHE A 1 70 ? -11.290 7.259 8.136 1.00 68.88 70 PHE A O 1
ATOM 530 N N . SER A 1 71 ? -12.052 6.162 6.352 1.00 62.06 71 SER A N 1
ATOM 531 C CA . SER A 1 71 ? -13.464 6.475 6.606 1.00 62.06 71 SER A CA 1
ATOM 532 C C . SER A 1 71 ? -13.991 5.804 7.884 1.00 62.06 71 SER A C 1
ATOM 534 O O . SER A 1 71 ? -14.619 6.468 8.708 1.00 62.06 71 SER A O 1
ATOM 536 N N . LEU A 1 72 ? -13.669 4.526 8.107 1.00 58.12 72 LEU A N 1
ATOM 537 C CA . LEU A 1 72 ? -14.092 3.775 9.296 1.00 58.12 72 LEU A CA 1
ATOM 538 C C . LEU A 1 72 ? -13.491 4.342 10.592 1.00 58.12 72 LEU A C 1
ATOM 540 O O . LEU A 1 72 ? -14.194 4.501 11.588 1.00 58.12 72 LEU A O 1
ATOM 544 N N . LEU A 1 73 ? -12.201 4.688 10.581 1.00 59.00 73 LEU A N 1
ATOM 545 C CA . LEU A 1 73 ? -11.520 5.303 11.722 1.00 59.00 73 LEU A CA 1
ATOM 546 C C . LEU A 1 73 ? -12.022 6.724 11.987 1.00 59.00 73 LEU A C 1
ATOM 548 O O . LEU A 1 73 ? -12.117 7.122 13.145 1.00 59.00 73 LEU A O 1
ATOM 552 N N . GLN A 1 74 ? -12.367 7.480 10.942 1.00 61.78 74 GLN A N 1
ATOM 553 C CA . GLN A 1 74 ? -13.010 8.785 11.098 1.00 61.78 74 GLN A CA 1
ATOM 554 C C . GLN A 1 74 ? -14.386 8.673 11.754 1.00 61.78 74 GLN A C 1
ATOM 556 O O . GLN A 1 74 ? -14.679 9.423 12.684 1.00 61.78 74 GLN A O 1
ATOM 561 N N . ALA A 1 75 ? -15.207 7.721 11.301 1.00 59.22 75 ALA A N 1
ATOM 562 C CA . ALA A 1 75 ? -16.521 7.460 11.877 1.00 59.22 75 ALA A CA 1
ATOM 563 C C . ALA A 1 75 ? -16.425 7.005 13.344 1.00 59.22 75 ALA A C 1
ATOM 565 O O . ALA A 1 75 ? -17.239 7.414 14.165 1.00 59.22 75 ALA A O 1
ATOM 566 N N . ALA A 1 76 ? -15.409 6.208 13.690 1.00 59.06 76 ALA A N 1
ATOM 567 C CA . ALA A 1 76 ? -15.167 5.777 15.066 1.00 59.06 76 ALA A CA 1
ATOM 568 C C . ALA A 1 76 ? -1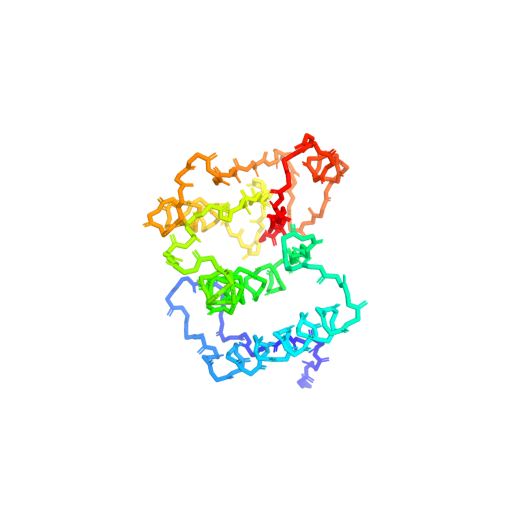4.664 6.911 15.984 1.00 59.06 76 ALA A C 1
ATOM 570 O O . ALA A 1 76 ? -14.991 6.916 17.169 1.00 59.06 76 ALA A O 1
ATOM 571 N N . ASN A 1 77 ? -13.888 7.868 15.455 1.00 57.72 77 ASN A N 1
ATOM 572 C CA . ASN A 1 77 ? -13.213 8.907 16.246 1.00 57.72 77 ASN A CA 1
ATOM 573 C C . ASN A 1 77 ? -13.816 10.323 16.117 1.00 57.72 77 ASN A C 1
ATOM 575 O O . ASN A 1 77 ? -13.224 11.266 16.638 1.00 57.72 77 ASN A O 1
ATOM 579 N N . ASN A 1 78 ? -14.968 10.505 15.455 1.00 55.56 78 ASN A N 1
ATOM 580 C CA . ASN A 1 78 ? -15.631 11.809 15.262 1.00 55.56 78 ASN A CA 1
ATOM 581 C C . ASN A 1 78 ? -14.705 12.924 14.714 1.00 55.56 78 ASN A C 1
ATOM 583 O O . ASN A 1 78 ? -14.788 14.081 15.129 1.00 55.56 78 ASN A O 1
ATOM 587 N N . GLY A 1 79 ? -13.809 12.600 13.778 1.00 55.16 79 GLY A N 1
ATOM 588 C CA . GLY A 1 79 ? -12.878 13.571 13.193 1.00 55.16 79 GLY A CA 1
ATOM 589 C C . GLY A 1 79 ? -11.940 12.951 12.162 1.00 55.16 79 GLY A C 1
ATOM 590 O O . GLY A 1 79 ? -11.870 11.732 12.055 1.00 55.16 79 GLY A O 1
ATOM 591 N N . VAL A 1 80 ? -11.210 13.782 11.406 1.00 55.69 80 VAL A N 1
ATOM 592 C CA . VAL A 1 80 ? -10.286 13.340 10.343 1.00 55.69 80 VAL A CA 1
ATOM 593 C C . VAL A 1 80 ? -9.052 12.651 10.946 1.00 55.69 80 VAL A C 1
ATOM 595 O O . VAL A 1 80 ? -8.088 13.319 11.314 1.00 55.69 80 VAL A O 1
ATOM 598 N N . ASN A 1 81 ? -9.055 11.318 11.053 1.00 63.41 81 ASN A N 1
ATOM 599 C CA . ASN A 1 81 ? -7.926 10.558 11.597 1.00 63.41 81 ASN A CA 1
ATOM 600 C C . ASN A 1 81 ? -6.807 10.382 10.554 1.00 63.41 81 ASN A C 1
ATOM 602 O O . ASN A 1 81 ? -6.777 9.390 9.829 1.00 63.41 81 ASN A O 1
ATOM 606 N N . LYS A 1 82 ? -5.875 11.344 10.501 1.00 68.94 82 LYS A N 1
ATOM 607 C CA . LYS A 1 82 ? -4.675 11.313 9.640 1.00 68.94 82 LYS A CA 1
ATOM 608 C C . LYS A 1 82 ? -3.520 10.463 10.171 1.00 68.94 82 LYS A C 1
ATOM 610 O O . LYS A 1 82 ? -2.487 10.388 9.508 1.00 68.94 82 LYS A O 1
ATOM 615 N N . ASP A 1 83 ? -3.688 9.797 11.309 1.00 75.50 83 ASP A N 1
ATOM 616 C CA . ASP A 1 83 ? -2.592 9.143 12.030 1.00 75.50 83 ASP A CA 1
ATOM 617 C C . ASP A 1 83 ? -2.402 7.660 11.682 1.00 75.50 83 ASP A C 1
ATOM 619 O O . ASP A 1 83 ? -1.844 6.896 12.473 1.00 75.50 83 ASP A O 1
ATOM 623 N N . ILE A 1 84 ? -2.819 7.248 10.481 1.00 79.69 84 ILE A N 1
ATOM 624 C CA . ILE A 1 84 ? -2.503 5.915 9.956 1.00 79.69 84 ILE A CA 1
ATOM 625 C C . ILE A 1 84 ? -0.988 5.815 9.743 1.00 79.69 84 ILE A C 1
ATOM 627 O O . ILE A 1 84 ? -0.401 6.620 9.019 1.00 79.69 84 ILE A O 1
ATOM 631 N N . ALA A 1 85 ? -0.361 4.821 10.374 1.00 85.56 85 ALA A N 1
ATOM 632 C CA . ALA A 1 85 ? 1.045 4.511 10.158 1.00 85.56 85 ALA A CA 1
ATOM 633 C C . ALA A 1 85 ? 1.240 3.792 8.818 1.00 85.56 85 ALA A C 1
ATOM 635 O O . ALA A 1 85 ? 0.478 2.903 8.451 1.00 85.56 85 ALA A O 1
ATOM 636 N N . ILE A 1 86 ? 2.265 4.172 8.061 1.00 86.81 86 ILE A N 1
ATOM 637 C CA . ILE A 1 86 ? 2.582 3.551 6.776 1.00 86.81 86 ILE A CA 1
ATOM 638 C C . ILE A 1 86 ? 4.070 3.225 6.731 1.00 86.81 86 ILE A C 1
ATOM 640 O O . ILE A 1 86 ? 4.907 4.092 6.966 1.00 86.81 86 ILE A O 1
ATOM 644 N N . LEU A 1 87 ? 4.392 1.976 6.407 1.00 89.00 87 LEU A N 1
ATOM 645 C CA . LEU A 1 87 ? 5.738 1.474 6.161 1.00 89.00 87 LEU A CA 1
ATOM 646 C C . LEU A 1 87 ? 5.853 0.992 4.707 1.00 89.00 87 LEU A C 1
ATOM 648 O O . LEU A 1 87 ? 5.573 -0.150 4.355 1.00 89.00 87 LEU A O 1
ATOM 652 N N . GLN A 1 88 ? 6.315 1.870 3.838 1.00 89.50 88 GLN A N 1
ATOM 653 C CA . GLN A 1 88 ? 6.584 1.516 2.456 1.00 89.50 88 GLN A CA 1
ATOM 654 C C . GLN A 1 88 ? 8.023 1.006 2.314 1.00 89.50 88 GLN A C 1
ATOM 656 O O . GLN A 1 88 ? 8.970 1.645 2.773 1.00 89.50 88 GLN A O 1
ATOM 661 N N . CYS A 1 89 ? 8.180 -0.148 1.679 1.00 90.06 89 CYS A N 1
ATOM 662 C CA . CYS A 1 89 ? 9.433 -0.853 1.454 1.00 90.06 89 CYS A CA 1
ATOM 663 C C . CYS A 1 89 ? 9.655 -1.031 -0.054 1.00 90.06 89 CYS A C 1
ATOM 665 O O . CYS A 1 89 ? 8.719 -1.359 -0.775 1.00 90.06 89 CYS A O 1
ATOM 667 N N . HIS A 1 90 ? 10.886 -0.851 -0.536 1.00 90.56 90 HIS A N 1
ATOM 668 C CA . HIS A 1 90 ? 11.188 -0.991 -1.969 1.00 90.56 90 HIS A CA 1
ATOM 669 C C . HIS A 1 90 ? 12.582 -1.572 -2.213 1.00 90.56 90 HIS A C 1
ATOM 671 O O . HIS A 1 90 ? 13.539 -1.206 -1.528 1.00 90.56 90 HIS A O 1
ATOM 677 N N . GLY A 1 91 ? 12.724 -2.448 -3.207 1.00 90.56 91 GLY A N 1
ATOM 678 C CA . GLY A 1 91 ? 14.032 -2.899 -3.688 1.00 90.56 91 GLY A CA 1
ATOM 679 C C . GLY A 1 91 ? 14.695 -1.862 -4.601 1.00 90.56 91 GLY A C 1
ATOM 680 O O . GLY A 1 91 ? 14.086 -1.387 -5.553 1.00 90.56 91 GLY A O 1
ATOM 681 N N . GLU A 1 92 ? 15.953 -1.493 -4.353 1.00 92.94 92 GLU A N 1
ATOM 682 C CA . GLU A 1 92 ? 16.631 -0.473 -5.181 1.00 92.94 92 GLU A CA 1
ATOM 683 C C . GLU A 1 92 ? 16.921 -0.944 -6.612 1.00 92.94 92 GLU A C 1
ATOM 685 O O . GLU A 1 92 ? 17.095 -0.122 -7.510 1.00 92.94 92 GLU A O 1
ATOM 690 N N . MET A 1 93 ? 16.953 -2.261 -6.824 1.00 92.44 93 MET A N 1
ATOM 691 C CA . MET A 1 93 ? 17.231 -2.902 -8.109 1.00 92.44 93 MET A CA 1
ATOM 692 C C . MET A 1 93 ? 15.967 -3.497 -8.741 1.00 92.44 93 MET A C 1
ATOM 694 O O . MET A 1 93 ? 16.071 -4.421 -9.545 1.00 92.44 93 MET A O 1
ATOM 698 N N . ASP A 1 94 ? 14.777 -3.032 -8.353 1.00 90.00 94 ASP A N 1
ATOM 699 C CA . ASP A 1 94 ? 13.511 -3.540 -8.883 1.00 90.00 94 ASP A CA 1
ATOM 700 C C . ASP A 1 94 ? 13.356 -3.221 -10.389 1.00 90.00 94 ASP A C 1
ATOM 702 O O . ASP A 1 94 ? 13.293 -2.044 -10.764 1.00 90.00 94 ASP A O 1
ATOM 706 N N . PRO A 1 95 ? 13.309 -4.244 -11.270 1.00 87.81 95 PRO A N 1
ATOM 707 C CA . PRO A 1 95 ? 13.172 -4.038 -12.708 1.00 87.81 95 PRO A CA 1
ATOM 708 C C . PRO A 1 95 ? 11.712 -3.887 -13.170 1.00 87.81 95 PRO A C 1
ATOM 710 O O . PRO A 1 95 ? 11.486 -3.524 -14.322 1.00 87.81 95 PRO A O 1
ATOM 713 N N . MET A 1 96 ? 10.737 -4.208 -12.314 1.00 86.12 96 MET A N 1
ATOM 714 C CA . MET A 1 96 ? 9.307 -4.213 -12.627 1.00 86.12 96 MET A CA 1
ATOM 715 C C . MET A 1 96 ? 8.658 -2.895 -12.225 1.00 86.12 96 MET A C 1
ATOM 717 O O . MET A 1 96 ? 8.006 -2.256 -13.050 1.00 86.12 96 MET A O 1
ATOM 721 N N . ILE A 1 97 ? 8.866 -2.481 -10.974 1.00 86.06 97 ILE A N 1
ATOM 722 C CA . ILE A 1 97 ? 8.371 -1.225 -10.421 1.00 86.06 97 ILE A CA 1
ATOM 723 C C . ILE A 1 97 ? 9.582 -0.394 -9.994 1.00 86.06 97 ILE A C 1
ATOM 725 O O . ILE A 1 97 ? 10.126 -0.604 -8.910 1.00 86.06 97 ILE A O 1
ATOM 729 N N . PRO A 1 98 ? 10.030 0.564 -10.826 1.00 89.81 98 PRO A N 1
ATOM 730 C CA . PRO A 1 98 ? 11.175 1.401 -10.503 1.00 89.81 98 PRO A CA 1
ATOM 731 C C . PRO A 1 98 ? 11.047 2.052 -9.121 1.00 89.81 98 PRO A C 1
ATOM 733 O O . PRO A 1 98 ? 10.037 2.690 -8.826 1.00 89.81 98 PRO A O 1
ATOM 736 N N . VAL A 1 99 ? 12.110 2.000 -8.311 1.00 91.12 99 VAL A N 1
ATOM 737 C CA . VAL A 1 99 ? 12.152 2.583 -6.950 1.00 91.12 99 VAL A CA 1
ATOM 738 C C . VAL A 1 99 ? 11.736 4.059 -6.896 1.00 91.12 99 VAL A C 1
ATOM 740 O O . VAL A 1 99 ? 11.195 4.538 -5.899 1.00 91.12 99 VAL A O 1
ATOM 743 N N . ARG A 1 100 ? 11.926 4.794 -7.999 1.00 92.25 100 ARG A N 1
ATOM 744 C CA . ARG A 1 100 ? 11.450 6.174 -8.147 1.00 92.25 100 ARG A CA 1
ATOM 745 C C . ARG A 1 100 ? 9.931 6.283 -7.983 1.00 92.25 100 ARG A C 1
ATOM 747 O O . ARG A 1 100 ? 9.474 7.271 -7.420 1.00 92.25 100 ARG A O 1
ATOM 754 N N . PHE A 1 101 ? 9.157 5.314 -8.465 1.00 89.38 101 PHE A N 1
ATOM 755 C CA . PHE A 1 101 ? 7.703 5.299 -8.292 1.00 89.38 101 PHE A CA 1
ATOM 756 C C . PHE A 1 101 ? 7.340 5.077 -6.829 1.00 89.38 101 PHE A C 1
ATOM 758 O O . PHE A 1 101 ? 6.514 5.817 -6.303 1.00 89.38 101 PHE A O 1
ATOM 765 N N . GLY A 1 102 ? 8.058 4.189 -6.136 1.00 89.44 102 GLY A N 1
ATOM 766 C CA . GLY A 1 102 ? 7.937 4.048 -4.688 1.00 89.44 102 GLY A CA 1
ATOM 767 C C . GLY A 1 102 ? 8.183 5.371 -3.954 1.00 89.44 102 GLY A C 1
ATOM 768 O O . GLY A 1 102 ? 7.359 5.801 -3.148 1.00 89.44 102 GLY A O 1
ATOM 769 N N . ALA A 1 103 ? 9.257 6.084 -4.304 1.00 92.25 103 ALA A N 1
ATOM 770 C CA . ALA A 1 103 ? 9.565 7.390 -3.718 1.00 92.25 103 ALA A CA 1
ATOM 771 C C . ALA A 1 103 ? 8.481 8.451 -4.002 1.00 92.25 103 ALA A C 1
ATOM 773 O O . ALA A 1 103 ? 8.118 9.212 -3.106 1.00 92.25 103 ALA A O 1
ATOM 774 N N . LEU A 1 104 ? 7.931 8.492 -5.221 1.00 90.88 104 LEU A N 1
ATOM 775 C CA . LEU A 1 104 ? 6.827 9.395 -5.573 1.00 90.88 104 LEU A CA 1
ATOM 776 C C . LEU A 1 104 ? 5.558 9.082 -4.770 1.00 90.88 104 LEU A C 1
ATOM 778 O O . LEU A 1 104 ? 4.915 10.004 -4.262 1.00 90.88 104 LEU A O 1
ATOM 782 N N . THR A 1 105 ? 5.232 7.799 -4.604 1.00 90.00 105 THR A N 1
ATOM 783 C CA . THR A 1 105 ? 4.135 7.348 -3.740 1.00 90.00 105 THR A CA 1
ATOM 784 C C . THR A 1 105 ? 4.366 7.798 -2.300 1.00 90.00 105 THR A C 1
ATOM 786 O O . THR A 1 105 ? 3.480 8.416 -1.712 1.00 90.00 105 THR A O 1
ATOM 789 N N . ALA A 1 106 ? 5.564 7.596 -1.746 1.00 90.50 106 ALA A N 1
ATOM 790 C CA . ALA A 1 106 ? 5.892 8.002 -0.381 1.00 90.50 106 ALA A CA 1
ATOM 791 C C . ALA A 1 106 ? 5.729 9.517 -0.161 1.00 90.50 106 ALA A C 1
ATOM 793 O O . ALA A 1 106 ? 5.149 9.943 0.841 1.00 90.50 106 ALA A O 1
ATOM 794 N N . GLU A 1 107 ? 6.191 10.343 -1.104 1.00 92.19 107 GLU A N 1
ATOM 795 C CA . GLU A 1 107 ? 6.004 11.798 -1.053 1.00 92.19 107 GLU A CA 1
ATOM 796 C C . GLU A 1 107 ? 4.526 12.189 -1.142 1.00 92.19 107 GLU A C 1
ATOM 798 O O . GLU A 1 107 ? 4.050 13.036 -0.379 1.00 92.19 107 GLU A O 1
ATOM 803 N N . LYS A 1 108 ? 3.754 11.521 -2.007 1.00 89.38 108 LYS A N 1
ATOM 804 C CA . LYS A 1 108 ? 2.309 11.746 -2.080 1.00 89.38 108 LYS A CA 1
ATOM 805 C C . LYS A 1 108 ? 1.624 11.374 -0.766 1.00 89.38 108 LYS A C 1
ATOM 807 O O . LYS A 1 108 ? 0.776 12.134 -0.298 1.00 89.38 108 LYS A O 1
ATOM 812 N N . LEU A 1 109 ? 2.010 10.269 -0.135 1.00 87.50 109 LEU A N 1
ATOM 813 C CA . LEU A 1 109 ? 1.441 9.824 1.136 1.00 87.50 109 LEU A CA 1
ATOM 814 C C . LEU A 1 109 ? 1.682 10.820 2.263 1.00 87.50 109 LEU A C 1
ATOM 816 O O . LEU A 1 109 ? 0.742 11.138 2.989 1.00 87.50 109 LEU A O 1
ATOM 820 N N . LYS A 1 110 ? 2.880 11.404 2.349 1.00 88.88 110 LYS A N 1
ATOM 821 C CA . LYS A 1 110 ? 3.176 12.476 3.315 1.00 88.88 110 LYS A CA 1
ATOM 822 C C . LYS A 1 110 ? 2.275 13.709 3.142 1.00 88.88 110 LYS A C 1
ATOM 824 O O . LYS A 1 110 ? 2.104 14.462 4.090 1.00 88.88 110 LYS A O 1
ATOM 829 N N . SER A 1 111 ? 1.683 13.927 1.962 1.00 87.75 111 SER A N 1
ATOM 830 C CA . SER A 1 111 ? 0.698 15.003 1.746 1.00 87.75 111 SER A CA 1
ATOM 831 C C . SER A 1 111 ? -0.733 14.638 2.177 1.00 87.75 111 SER A C 1
ATOM 833 O O . SER A 1 111 ? -1.558 15.528 2.389 1.00 87.75 111 SER A O 1
ATOM 835 N N . VAL A 1 112 ? -1.041 13.342 2.301 1.00 83.81 112 VAL A N 1
ATOM 836 C CA . VAL A 1 112 ? -2.386 12.821 2.606 1.00 83.81 112 VAL A CA 1
ATOM 837 C C . VAL A 1 112 ? -2.539 12.514 4.098 1.00 83.81 112 VAL A C 1
ATOM 839 O O . VAL A 1 112 ? -3.535 12.910 4.711 1.00 83.81 112 VAL A O 1
ATOM 842 N N . VAL A 1 113 ? -1.545 11.845 4.687 1.00 84.94 113 VAL A N 1
ATOM 843 C CA . VAL A 1 113 ? -1.505 11.451 6.104 1.00 84.94 113 VAL A CA 1
ATOM 844 C C . VAL A 1 113 ? -0.458 12.260 6.871 1.00 84.94 113 VAL A C 1
ATOM 846 O O . VAL A 1 113 ? 0.308 13.017 6.277 1.00 84.94 113 VAL A O 1
ATOM 849 N N . THR A 1 114 ? -0.412 12.120 8.197 1.00 87.12 114 THR A N 1
ATOM 850 C CA . THR A 1 114 ? 0.603 12.782 9.027 1.00 87.12 114 THR A CA 1
ATOM 851 C C . THR A 1 114 ? 2.014 12.363 8.562 1.00 87.12 114 THR A C 1
ATOM 853 O O . THR A 1 114 ? 2.344 11.181 8.650 1.00 87.12 114 THR A O 1
ATOM 856 N N . PRO A 1 115 ? 2.890 13.283 8.100 1.00 88.31 115 PRO A N 1
ATOM 857 C CA . PRO A 1 115 ? 4.173 12.918 7.485 1.00 88.31 115 PRO A CA 1
ATOM 858 C C . PRO A 1 115 ? 5.080 12.055 8.369 1.00 88.31 115 PRO A C 1
ATOM 860 O O . PRO A 1 115 ? 5.761 11.162 7.876 1.00 88.31 115 PRO A O 1
ATOM 863 N N . THR A 1 116 ? 5.064 12.284 9.686 1.00 88.94 116 THR A N 1
ATOM 864 C CA . THR A 1 116 ? 5.861 11.525 10.667 1.00 88.94 116 THR A CA 1
ATOM 865 C C . THR A 1 116 ? 5.399 10.076 10.834 1.00 88.94 116 THR A C 1
ATOM 867 O O . THR A 1 116 ? 6.102 9.273 11.444 1.00 88.94 116 THR A O 1
ATOM 870 N N . LYS A 1 117 ? 4.226 9.731 10.294 1.00 87.00 117 LYS A N 1
ATOM 871 C CA . LYS A 1 117 ? 3.666 8.379 10.284 1.00 87.00 117 LYS A CA 1
ATOM 872 C C . LYS A 1 117 ? 4.028 7.594 9.023 1.00 87.00 117 LYS A C 1
ATOM 874 O O . LYS A 1 117 ? 3.755 6.399 8.986 1.00 87.00 117 LYS A O 1
ATOM 879 N N . VAL A 1 118 ? 4.664 8.222 8.029 1.00 89.25 118 VAL A N 1
ATOM 880 C CA . VAL A 1 118 ? 5.106 7.569 6.789 1.00 89.25 118 VAL A CA 1
ATOM 881 C C . VAL A 1 118 ? 6.600 7.270 6.861 1.00 89.25 118 VAL A C 1
ATOM 883 O O . VAL A 1 118 ? 7.430 8.175 6.921 1.00 89.25 118 VAL A O 1
ATOM 886 N N . GLN A 1 119 ? 6.951 5.991 6.806 1.00 92.38 119 GLN A N 1
ATOM 887 C CA . GLN A 1 119 ? 8.321 5.510 6.677 1.00 92.38 119 GLN A CA 1
ATOM 888 C C . GLN A 1 119 ? 8.505 4.907 5.287 1.00 92.38 119 GLN A C 1
ATOM 890 O O . GLN A 1 119 ? 7.772 3.998 4.914 1.00 92.38 119 GLN A O 1
ATOM 895 N N . PHE A 1 120 ? 9.499 5.388 4.542 1.00 92.56 120 PHE A N 1
ATOM 896 C CA . PHE A 1 120 ? 9.921 4.796 3.273 1.00 92.56 120 PHE A CA 1
ATOM 897 C C . PHE A 1 120 ? 11.316 4.196 3.447 1.00 92.56 120 PHE A C 1
ATOM 899 O O . PHE A 1 120 ? 12.253 4.917 3.793 1.00 92.56 120 PHE A O 1
ATOM 906 N N . LYS A 1 121 ? 11.442 2.880 3.264 1.00 92.38 121 LYS A N 1
ATOM 907 C CA . LYS A 1 121 ? 12.694 2.129 3.406 1.00 92.38 121 LYS A CA 1
ATOM 908 C C . LYS A 1 121 ? 13.065 1.489 2.076 1.00 92.38 121 LYS A C 1
ATOM 910 O O . LYS A 1 121 ? 12.276 0.737 1.508 1.00 92.38 121 LYS A O 1
ATOM 915 N N . THR A 1 122 ? 14.278 1.747 1.608 1.00 91.94 122 THR A N 1
ATOM 916 C CA . THR A 1 122 ? 14.835 1.078 0.432 1.00 91.94 122 THR A CA 1
ATOM 917 C C . THR A 1 122 ? 15.838 0.010 0.847 1.00 91.94 122 THR A C 1
ATOM 919 O O . THR A 1 122 ? 16.465 0.102 1.906 1.00 91.94 122 THR A O 1
ATOM 922 N N . TYR A 1 123 ? 15.959 -1.032 0.028 1.00 89.94 123 TYR A N 1
ATOM 923 C CA . TYR A 1 123 ? 16.832 -2.170 0.294 1.00 89.94 123 TYR A CA 1
ATOM 924 C C . TYR A 1 123 ? 17.824 -2.355 -0.868 1.00 89.94 123 TYR A C 1
ATOM 926 O O . TYR A 1 123 ? 17.419 -2.788 -1.955 1.00 89.94 123 TYR A O 1
ATOM 934 N N . PRO A 1 124 ? 19.119 -2.035 -0.661 1.00 92.12 124 PRO A N 1
ATOM 935 C CA . PRO A 1 124 ? 20.151 -2.171 -1.684 1.00 92.12 124 PRO A CA 1
ATOM 936 C C . PRO A 1 124 ? 20.297 -3.607 -2.189 1.00 92.12 124 PRO A C 1
ATOM 938 O O . PRO A 1 124 ? 20.282 -4.560 -1.409 1.00 92.12 124 PRO A O 1
ATOM 941 N N . GLY A 1 125 ? 20.455 -3.767 -3.504 1.00 91.19 125 GLY A N 1
ATOM 942 C CA . GLY A 1 125 ? 20.637 -5.075 -4.149 1.00 91.19 125 GLY A CA 1
ATOM 943 C C . GLY A 1 125 ? 19.384 -5.956 -4.196 1.00 91.19 125 GLY A C 1
ATOM 944 O O . GLY A 1 125 ? 19.425 -7.030 -4.795 1.00 91.19 125 GLY A O 1
ATOM 945 N N . VAL A 1 126 ? 18.270 -5.516 -3.606 1.00 90.00 126 VAL A N 1
ATOM 946 C CA . VAL A 1 126 ? 16.994 -6.231 -3.668 1.00 90.00 126 VAL A CA 1
ATOM 947 C C . VAL A 1 126 ? 16.238 -5.812 -4.930 1.00 90.00 126 VAL A C 1
ATOM 949 O O . VAL A 1 126 ? 16.145 -4.624 -5.236 1.00 90.00 126 VAL A O 1
ATOM 952 N N . MET A 1 127 ? 15.735 -6.798 -5.673 1.00 91.50 127 MET A N 1
ATOM 953 C CA . MET A 1 127 ? 14.917 -6.614 -6.878 1.00 91.50 127 MET A CA 1
ATOM 954 C C . MET A 1 127 ? 13.418 -6.658 -6.516 1.00 91.50 127 MET A C 1
ATOM 956 O O . MET A 1 127 ? 13.039 -6.324 -5.393 1.00 91.50 127 MET A O 1
ATOM 960 N N . HIS A 1 128 ? 12.568 -7.122 -7.436 1.00 86.38 128 HIS A N 1
ATOM 961 C CA . HIS A 1 128 ? 11.134 -7.334 -7.223 1.00 86.38 128 HIS A CA 1
ATOM 962 C C . HIS A 1 128 ? 10.844 -8.572 -6.353 1.00 86.38 128 HIS A C 1
ATOM 964 O O . HIS A 1 128 ? 10.308 -9.583 -6.811 1.00 86.38 128 HIS A O 1
ATOM 970 N N . SER A 1 129 ? 11.299 -8.553 -5.099 1.00 84.50 129 SER A N 1
ATOM 971 C CA . SER A 1 129 ? 11.272 -9.713 -4.198 1.00 84.50 129 SER A CA 1
ATOM 972 C C . SER A 1 129 ? 11.472 -9.311 -2.746 1.00 84.50 129 SER A C 1
ATOM 974 O O . SER A 1 129 ? 12.247 -8.402 -2.499 1.00 84.50 129 SER A O 1
ATOM 976 N N . SER A 1 130 ? 10.932 -10.061 -1.780 1.00 80.62 130 SER A N 1
ATOM 977 C CA . SER A 1 130 ? 11.164 -9.762 -0.359 1.00 80.62 130 SER A CA 1
ATOM 978 C C . SER A 1 130 ? 12.595 -10.033 0.151 1.00 80.62 130 SER A C 1
ATOM 980 O O . SER A 1 130 ? 13.346 -10.783 -0.469 1.00 80.62 130 SER A O 1
ATOM 982 N N . CYS A 1 131 ? 12.964 -9.495 1.324 1.00 77.75 131 CYS A N 1
ATOM 983 C CA . CYS A 1 131 ? 14.188 -9.891 2.037 1.00 77.75 131 CYS A CA 1
ATOM 984 C C . CYS A 1 131 ? 13.991 -9.987 3.572 1.00 77.75 131 CYS A C 1
ATOM 986 O O . CYS A 1 131 ? 13.053 -9.391 4.122 1.00 77.75 131 CYS A O 1
ATOM 988 N N . PRO A 1 132 ? 14.866 -10.706 4.312 1.00 78.25 132 PRO A N 1
ATOM 989 C CA . PRO A 1 132 ? 14.734 -10.868 5.766 1.00 78.25 132 PRO A CA 1
ATOM 990 C C . PRO A 1 132 ? 14.717 -9.550 6.552 1.00 78.25 132 PRO A C 1
ATOM 992 O O . PRO A 1 132 ? 14.005 -9.435 7.550 1.00 78.25 132 PRO A O 1
ATOM 995 N N . GLN A 1 133 ? 15.449 -8.531 6.089 1.00 71.75 133 GLN A N 1
ATOM 996 C CA . GLN A 1 133 ? 15.484 -7.210 6.729 1.00 71.75 133 GLN A CA 1
ATOM 997 C C . GLN A 1 133 ? 14.114 -6.515 6.693 1.00 71.75 133 GLN A C 1
ATOM 999 O O . GLN A 1 133 ? 13.747 -5.801 7.630 1.00 71.75 133 GLN A O 1
ATOM 1004 N N . VAL A 1 134 ? 13.312 -6.767 5.659 1.00 63.72 134 VAL A N 1
ATOM 1005 C CA . VAL A 1 134 ? 11.945 -6.232 5.553 1.00 63.72 134 VAL A CA 1
ATOM 1006 C C . VAL A 1 134 ? 11.017 -6.936 6.531 1.00 63.72 134 VAL A C 1
ATOM 1008 O O . VAL A 1 134 ? 10.261 -6.292 7.254 1.00 63.72 134 VAL A O 1
ATOM 1011 N N . SER A 1 135 ? 11.156 -8.258 6.647 1.00 60.94 135 SER A N 1
ATOM 1012 C CA . SER A 1 135 ? 10.403 -9.061 7.619 1.00 60.94 135 SER A CA 1
ATOM 1013 C C . SER A 1 135 ? 10.722 -8.692 9.074 1.00 60.94 135 SER A C 1
ATOM 1015 O O . SER A 1 135 ? 9.910 -8.928 9.969 1.00 60.94 135 SER A O 1
ATOM 1017 N N . ALA A 1 136 ? 11.913 -8.149 9.336 1.00 57.81 136 ALA A N 1
ATOM 1018 C CA . ALA A 1 136 ? 12.282 -7.591 10.635 1.00 57.81 136 ALA A CA 1
ATOM 1019 C C . ALA A 1 136 ? 11.723 -6.170 10.831 1.00 57.81 136 ALA A C 1
ATOM 1021 O O . ALA A 1 136 ? 11.310 -5.817 11.931 1.00 57.81 136 ALA A O 1
ATOM 1022 N N . SER A 1 137 ? 11.644 -5.381 9.757 1.00 58.53 137 SER A N 1
ATOM 1023 C CA . SER A 1 137 ? 11.139 -4.002 9.787 1.00 58.53 137 SER A CA 1
ATOM 1024 C C . SER A 1 137 ? 9.654 -3.912 10.151 1.00 58.53 137 SER A C 1
ATOM 1026 O O . SER A 1 137 ? 9.256 -2.937 10.778 1.00 58.53 137 SER A O 1
ATOM 1028 N N . GLY A 1 138 ? 8.854 -4.933 9.823 1.00 54.88 138 GLY A N 1
ATOM 1029 C CA . GLY A 1 138 ? 7.443 -5.025 10.222 1.00 54.88 138 GLY A CA 1
ATOM 1030 C C . GLY A 1 138 ? 7.197 -5.458 11.677 1.00 54.88 138 GLY A C 1
ATOM 1031 O O . GLY A 1 138 ? 6.043 -5.566 12.078 1.00 54.88 138 GLY A O 1
ATOM 1032 N N . ARG A 1 139 ? 8.247 -5.743 12.467 1.00 49.31 139 ARG A N 1
ATOM 1033 C CA . ARG A 1 139 ? 8.139 -6.209 13.869 1.00 49.31 139 ARG A CA 1
ATOM 1034 C C . ARG A 1 139 ? 8.498 -5.146 14.918 1.00 49.31 139 ARG A C 1
ATOM 1036 O O . ARG A 1 139 ? 8.526 -5.469 16.102 1.00 49.31 139 ARG A O 1
ATOM 1043 N N . GLY A 1 140 ? 8.805 -3.916 14.505 1.00 43.06 140 GLY A N 1
ATOM 1044 C CA . GLY A 1 140 ? 9.329 -2.868 15.385 1.00 43.06 140 GLY A CA 1
ATOM 1045 C C . GLY A 1 140 ? 8.252 -2.004 16.045 1.00 43.06 140 GLY A C 1
ATOM 1046 O O . GLY A 1 140 ? 7.424 -1.423 15.360 1.00 43.06 140 GLY A O 1
ATOM 1047 N N . ASP A 1 141 ? 8.346 -1.901 17.370 1.00 37.31 141 ASP A N 1
ATOM 1048 C CA . ASP A 1 141 ? 7.847 -0.846 18.260 1.00 37.31 141 ASP A CA 1
ATOM 1049 C C . ASP A 1 141 ? 6.339 -0.584 18.302 1.00 37.31 141 ASP A C 1
ATOM 1051 O O . ASP A 1 141 ? 5.840 0.285 17.600 1.00 37.31 141 ASP A O 1
ATOM 1055 N N . GLY A 1 142 ? 5.647 -1.302 19.203 1.00 39.59 142 GLY A N 1
ATOM 1056 C CA . GLY A 1 142 ? 4.744 -0.806 20.270 1.00 39.59 142 GLY A CA 1
ATOM 1057 C C . GLY A 1 142 ? 3.681 0.281 20.021 1.00 39.59 142 GLY A C 1
ATOM 1058 O O . GLY A 1 142 ? 2.894 0.563 20.922 1.00 39.59 142 GLY A O 1
ATOM 1059 N N . ALA A 1 143 ? 3.612 0.897 18.849 1.00 37.09 143 ALA A N 1
ATOM 1060 C CA . ALA A 1 143 ? 2.637 1.897 18.481 1.00 37.09 143 ALA A CA 1
ATOM 1061 C C . ALA A 1 143 ? 1.379 1.173 18.002 1.00 37.09 143 ALA A C 1
ATOM 1063 O O . ALA A 1 143 ? 1.344 0.542 16.947 1.00 37.09 143 ALA A O 1
ATOM 1064 N N . LEU A 1 144 ? 0.344 1.246 18.831 1.00 37.31 144 LEU A N 1
ATOM 1065 C CA . LEU A 1 144 ? -1.018 0.859 18.498 1.00 37.31 144 LEU A CA 1
ATOM 1066 C C . LEU A 1 144 ? -1.457 1.615 17.230 1.00 37.31 144 LEU A C 1
ATOM 1068 O O . LEU A 1 144 ? -1.739 2.809 17.295 1.00 37.31 144 LEU A O 1
ATOM 1072 N N . GLY A 1 145 ? -1.496 0.929 16.087 1.00 35.91 145 GLY A N 1
ATOM 1073 C CA . GLY A 1 145 ? -2.081 1.451 14.852 1.00 35.91 145 GLY A CA 1
ATOM 1074 C C . GLY A 1 145 ? -1.371 0.984 13.583 1.00 35.91 145 GLY A C 1
ATOM 1075 O O . GLY A 1 145 ? -0.371 1.572 13.194 1.00 35.91 145 GLY A O 1
ATOM 1076 N N . GLY A 1 146 ? -1.935 -0.042 12.935 1.00 38.47 146 GLY A N 1
ATOM 1077 C CA . GLY A 1 146 ? -1.882 -0.275 11.485 1.00 38.47 146 GLY A CA 1
ATOM 1078 C C . GLY A 1 146 ? -0.532 -0.094 10.781 1.00 38.47 146 GLY A C 1
ATOM 1079 O O . GLY A 1 146 ? -0.350 0.922 10.133 1.00 38.47 146 GLY A O 1
ATOM 1080 N N . TRP A 1 147 ? 0.389 -1.060 10.826 1.00 42.16 147 TRP A N 1
ATOM 1081 C CA . TRP A 1 147 ? 1.602 -1.025 9.996 1.00 42.16 147 TRP A CA 1
ATOM 1082 C C . TRP A 1 147 ? 1.315 -1.456 8.554 1.00 42.16 147 TRP A C 1
ATOM 1084 O O . TRP A 1 147 ? 1.330 -2.645 8.259 1.00 42.16 147 TRP A O 1
ATOM 1094 N N . PHE A 1 148 ? 1.115 -0.526 7.626 1.00 48.19 148 PHE A N 1
ATOM 1095 C CA . PHE A 1 148 ? 1.051 -0.890 6.207 1.00 48.19 148 PHE A CA 1
ATOM 1096 C C . PHE A 1 148 ? 2.426 -1.278 5.694 1.00 48.19 148 PHE A C 1
ATOM 1098 O O . PHE A 1 148 ? 3.240 -0.384 5.560 1.00 48.19 148 PHE A O 1
ATOM 1105 N N . CYS A 1 149 ? 2.687 -2.555 5.406 1.00 45.00 149 CYS A N 1
ATOM 1106 C CA . CYS A 1 149 ? 3.866 -2.966 4.643 1.00 45.00 149 CYS A CA 1
ATOM 1107 C C . CYS A 1 149 ? 3.491 -2.969 3.157 1.00 45.00 149 CYS A C 1
ATOM 1109 O O . CYS A 1 149 ? 2.723 -3.834 2.728 1.00 45.00 149 CYS A O 1
ATOM 1111 N N . LEU A 1 150 ? 3.985 -1.989 2.398 1.00 51.88 150 LEU A N 1
ATOM 1112 C CA . LEU A 1 150 ? 3.981 -2.058 0.937 1.00 51.88 150 LEU A CA 1
ATOM 1113 C C . LEU A 1 150 ? 5.324 -2.609 0.503 1.00 51.88 150 LEU A C 1
ATOM 1115 O O . LEU A 1 150 ? 6.343 -1.999 0.802 1.00 51.88 150 LEU A O 1
ATOM 1119 N N . TRP A 1 151 ? 5.321 -3.728 -0.201 1.00 51.25 151 TRP A N 1
ATOM 1120 C CA . TRP A 1 151 ? 6.354 -3.966 -1.193 1.00 51.25 151 TRP A CA 1
ATOM 1121 C C . TRP A 1 151 ? 5.752 -3.537 -2.519 1.00 51.25 151 TRP A C 1
ATOM 1123 O O . TRP A 1 151 ? 4.697 -4.063 -2.850 1.00 51.25 151 TRP A O 1
ATOM 1133 N N . ASP A 1 152 ? 6.352 -2.596 -3.232 1.00 48.44 152 ASP A N 1
ATOM 1134 C CA . ASP A 1 152 ? 6.041 -2.381 -4.649 1.00 48.44 152 ASP A CA 1
ATOM 1135 C C . ASP A 1 152 ? 7.079 -3.088 -5.514 1.00 48.44 152 ASP A C 1
ATOM 1137 O O . ASP A 1 152 ? 8.266 -3.106 -5.114 1.00 48.44 152 ASP A O 1
#

Sequence (152 aa):
MKMVMPSWFDLMGLTPDAPEDEAGIKKAAENIKAIIEHEMKNGIPPNRIILGGFSQGGALSLYTALTSLFSLLQAANNGVNKDIAILQCHGEMDPMIPVRFGALTAEKLKSVVTPTKVQFKTYPGVMHSSCPQVSASGRGDGALGGWFCLWD